Protein AF-A0A817G900-F1 (afdb_monomer_lite)

Sequence (137 aa):
MENVPAYLESVFAKGIEVTLDVAYSPICEGNQYAPILSFKTIDNRSYYYHLSELDYQYYFDYTGTRNTLNCRLANVLKLILNSLRYWILDMHIDDFRFDLAATLVHEFHALDHLNHAVFDRIHQDSVIYCVKLLVEL

Structure (mmCIF, N/CA/C/O backbone):
data_AF-A0A817G900-F1
#
_entry.id   AF-A0A817G900-F1
#
loop_
_atom_site.group_PDB
_atom_site.id
_atom_site.type_symbol
_atom_site.label_atom_id
_atom_site.label_alt_id
_atom_site.label_comp_id
_atom_site.label_asym_id
_atom_site.label_entity_id
_atom_site.label_seq_id
_atom_site.pdbx_PDB_ins_code
_atom_site.Cartn_x
_atom_site.Cartn_y
_atom_site.Cartn_z
_atom_site.occupancy
_atom_site.B_iso_or_equiv
_atom_site.auth_seq_id
_atom_site.auth_comp_id
_atom_site.auth_asym_id
_atom_site.auth_atom_id
_atom_site.pdbx_PDB_model_num
ATOM 1 N N . MET A 1 1 ? -5.419 -15.447 9.360 1.00 59.94 1 MET A N 1
ATOM 2 C CA . MET A 1 1 ? -5.557 -14.112 9.986 1.00 59.94 1 MET A CA 1
ATOM 3 C C . MET A 1 1 ? -6.578 -14.074 11.126 1.00 59.94 1 MET A C 1
ATOM 5 O O . MET A 1 1 ? -6.744 -13.008 11.696 1.00 59.94 1 MET A O 1
ATOM 9 N N . GLU A 1 2 ? -7.210 -15.193 11.511 1.00 62.91 2 GLU A N 1
ATOM 10 C CA . GLU A 1 2 ? -8.353 -15.216 12.452 1.00 62.91 2 GLU A CA 1
ATOM 11 C C . GLU A 1 2 ? -8.112 -14.523 13.805 1.00 62.91 2 GLU A C 1
ATOM 13 O O . GLU A 1 2 ? -9.054 -14.027 14.407 1.00 62.91 2 GLU A O 1
ATOM 18 N N . ASN A 1 3 ? -6.860 -14.402 14.254 1.00 82.69 3 ASN A N 1
ATOM 19 C CA . ASN A 1 3 ? -6.546 -13.815 15.560 1.00 82.69 3 ASN A CA 1
ATOM 20 C C . ASN A 1 3 ? -6.329 -12.293 15.546 1.00 82.69 3 ASN A C 1
ATOM 22 O O . ASN A 1 3 ? -6.324 -11.683 16.612 1.00 82.69 3 ASN A O 1
ATOM 26 N N . VAL A 1 4 ? -6.119 -11.671 14.379 1.00 88.25 4 VAL A N 1
ATOM 27 C CA . VAL A 1 4 ? -5.827 -10.226 14.303 1.00 88.25 4 VAL A CA 1
ATOM 28 C C . VAL A 1 4 ? -7.063 -9.379 14.629 1.00 88.25 4 VAL A C 1
ATOM 30 O O . VAL A 1 4 ? -6.934 -8.501 15.479 1.00 88.25 4 VAL A O 1
ATOM 33 N N . PRO A 1 5 ? -8.258 -9.648 14.061 1.00 89.75 5 PRO A N 1
ATOM 34 C CA . PRO A 1 5 ? -9.457 -8.874 14.393 1.00 89.75 5 PRO A CA 1
ATOM 35 C C . PRO A 1 5 ? -9.810 -8.951 15.882 1.00 89.75 5 PRO A C 1
ATOM 37 O O . PRO A 1 5 ? -9.958 -7.922 16.528 1.00 89.75 5 PRO A O 1
ATOM 40 N N . ALA A 1 6 ? -9.818 -10.157 16.462 1.00 90.56 6 ALA A N 1
ATOM 41 C CA . ALA A 1 6 ? -10.109 -10.350 17.885 1.00 90.56 6 ALA A CA 1
ATOM 42 C C . ALA A 1 6 ? -9.098 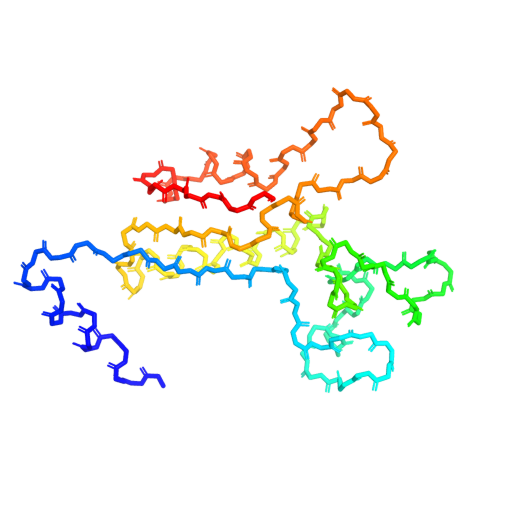-9.632 18.801 1.00 90.56 6 ALA A C 1
ATOM 44 O O . ALA A 1 6 ? -9.457 -9.100 19.853 1.00 90.56 6 ALA A O 1
ATOM 45 N N . TYR A 1 7 ? -7.821 -9.597 18.405 1.00 92.81 7 TYR A N 1
ATOM 46 C CA . TYR A 1 7 ? -6.813 -8.819 19.118 1.00 92.81 7 TYR A CA 1
ATOM 47 C C . TYR A 1 7 ? -7.117 -7.318 19.056 1.00 92.81 7 TYR A C 1
ATOM 49 O O . TYR A 1 7 ? -7.138 -6.671 20.104 1.00 92.81 7 TYR A O 1
ATOM 57 N N . LEU A 1 8 ? -7.392 -6.782 17.864 1.00 93.38 8 LEU A N 1
ATOM 58 C CA . LEU A 1 8 ? -7.710 -5.367 17.668 1.00 93.38 8 LEU A CA 1
ATOM 59 C C . LEU A 1 8 ? -8.966 -4.958 18.449 1.00 93.38 8 LEU A C 1
ATOM 61 O O . LEU A 1 8 ? -8.919 -3.987 19.199 1.00 93.38 8 LEU A O 1
ATOM 65 N N . GLU A 1 9 ? -10.034 -5.759 18.404 1.00 92.12 9 GLU A N 1
ATOM 66 C CA . GLU A 1 9 ? -11.239 -5.558 19.222 1.00 92.12 9 GLU A CA 1
ATOM 67 C C . GLU A 1 9 ? -10.904 -5.417 20.716 1.00 92.12 9 GLU A C 1
ATOM 69 O O . GLU A 1 9 ? -11.405 -4.517 21.393 1.00 92.12 9 GLU A O 1
ATOM 74 N N . SER A 1 10 ? -10.006 -6.260 21.240 1.00 94.50 10 SER A N 1
ATOM 75 C CA . SER A 1 10 ? -9.588 -6.198 22.648 1.00 94.50 10 SER A CA 1
ATOM 76 C C . SER A 1 10 ? -8.790 -4.936 23.006 1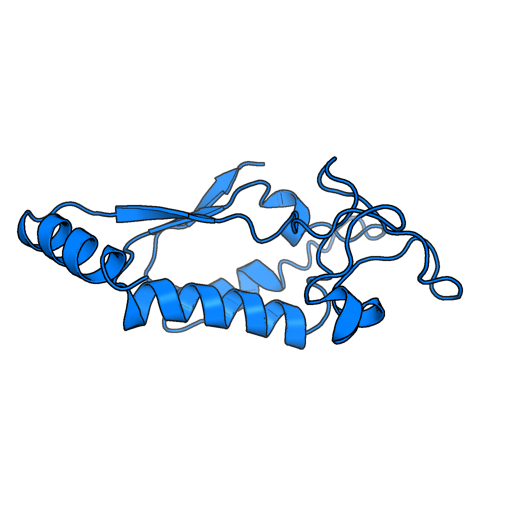.00 94.50 10 SER A C 1
ATOM 78 O O . SER A 1 10 ? -8.790 -4.514 24.168 1.00 94.50 10 SER A O 1
ATOM 80 N N . VAL A 1 11 ? -8.092 -4.347 22.031 1.00 94.75 11 VAL A N 1
ATOM 81 C CA . VAL A 1 11 ? -7.330 -3.099 22.177 1.00 94.75 11 VAL A CA 1
ATOM 82 C C . VAL A 1 11 ? -8.286 -1.908 22.138 1.00 94.75 11 VAL A C 1
ATOM 84 O O . VAL A 1 11 ? -8.26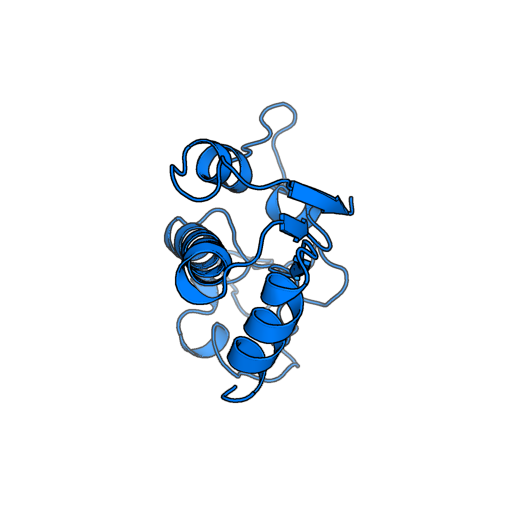0 -1.079 23.050 1.00 94.75 11 VAL A O 1
ATOM 87 N N . PHE A 1 12 ? -9.206 -1.882 21.173 1.00 94.00 12 PHE A N 1
ATOM 88 C CA . PHE A 1 12 ? -10.213 -0.827 21.044 1.00 94.00 12 PHE A CA 1
ATOM 89 C C . PHE A 1 12 ? -11.183 -0.790 22.226 1.00 94.00 12 PHE A C 1
ATOM 91 O O . PHE A 1 12 ? -11.537 0.289 22.697 1.00 94.00 12 PHE A O 1
ATOM 98 N N . ALA A 1 13 ? -11.533 -1.945 22.804 1.00 93.88 13 ALA A N 1
ATOM 99 C CA . ALA A 1 13 ? -12.338 -2.017 24.027 1.00 93.88 13 ALA A CA 1
ATOM 100 C C . ALA A 1 13 ? -11.686 -1.313 25.237 1.00 93.88 13 ALA A C 1
ATOM 102 O O . ALA A 1 13 ? -12.367 -1.005 26.215 1.00 93.88 13 ALA A O 1
ATOM 103 N N . LYS A 1 14 ? -10.374 -1.047 25.181 1.00 96.81 14 LYS A N 1
ATOM 104 C CA . LYS A 1 14 ? -9.626 -0.286 26.194 1.00 96.81 14 LYS A CA 1
ATOM 105 C C . LYS A 1 14 ? -9.475 1.199 25.842 1.00 96.81 14 LYS A C 1
ATOM 107 O O . LYS A 1 14 ? -8.842 1.920 26.607 1.00 96.81 14 LYS A O 1
ATOM 112 N N . GLY A 1 15 ? -10.034 1.652 24.717 1.00 94.75 15 GLY A N 1
ATOM 113 C CA . GLY A 1 15 ? -9.921 3.030 24.235 1.00 94.75 15 GLY A CA 1
ATOM 114 C C . GLY A 1 15 ? -8.520 3.400 23.740 1.00 94.75 15 GLY A C 1
ATOM 115 O O . GLY A 1 15 ? -8.118 4.550 23.882 1.00 94.75 15 GLY A O 1
ATOM 116 N N . ILE A 1 16 ? -7.756 2.427 23.230 1.00 95.12 16 ILE A N 1
ATOM 117 C CA . ILE A 1 16 ? -6.408 2.641 22.686 1.00 95.12 16 ILE A CA 1
ATOM 118 C C . ILE A 1 16 ? -6.507 2.806 21.167 1.00 95.12 16 ILE A C 1
ATOM 120 O O . ILE A 1 16 ? -6.999 1.900 20.499 1.00 95.12 16 ILE A O 1
ATOM 124 N N . GLU A 1 17 ? -6.000 3.928 20.649 1.00 93.31 17 GLU A N 1
ATOM 125 C CA . GLU A 1 17 ? -5.837 4.157 19.207 1.00 93.31 17 GLU A CA 1
ATOM 126 C C . GLU A 1 17 ? -4.722 3.261 18.638 1.00 93.31 17 GLU A C 1
ATOM 128 O O . GLU A 1 17 ? -3.680 3.058 19.273 1.00 93.31 17 GLU A O 1
ATOM 133 N N . VAL A 1 18 ? -4.922 2.738 17.429 1.00 95.06 18 VAL A N 1
ATOM 134 C CA . VAL A 1 18 ? -3.967 1.877 16.725 1.00 95.06 18 VAL A CA 1
ATOM 135 C C . VAL A 1 18 ? -3.522 2.538 15.425 1.00 95.06 18 VAL A C 1
ATOM 137 O O . VAL A 1 18 ? -4.297 2.698 14.484 1.00 95.06 18 VAL A O 1
ATOM 140 N N . THR A 1 19 ? -2.228 2.848 15.347 1.00 95.00 19 THR A N 1
ATOM 141 C CA . THR A 1 19 ? -1.567 3.269 14.107 1.00 95.00 19 THR A CA 1
ATOM 142 C C . THR A 1 19 ? -0.905 2.071 13.434 1.00 95.00 19 THR A C 1
ATOM 144 O O . THR A 1 19 ? -0.072 1.401 14.049 1.00 95.00 19 THR A O 1
ATOM 147 N N . LEU A 1 20 ? -1.239 1.814 12.169 1.00 94.88 20 LEU A N 1
ATOM 148 C CA . LEU A 1 20 ? -0.621 0.748 11.383 1.00 94.88 20 LEU A CA 1
ATOM 149 C C . LEU A 1 20 ? 0.543 1.283 10.543 1.00 94.88 20 LEU A C 1
ATOM 151 O O . LEU A 1 20 ? 0.382 2.230 9.774 1.00 94.88 20 LEU A O 1
ATOM 155 N N . ASP A 1 21 ? 1.698 0.634 10.657 1.00 94.00 21 ASP A N 1
ATOM 156 C CA . ASP A 1 21 ? 2.835 0.864 9.768 1.00 94.00 21 ASP A CA 1
ATOM 157 C C . ASP A 1 21 ? 2.624 0.116 8.443 1.00 94.00 21 ASP A C 1
ATOM 159 O O . ASP A 1 21 ? 2.398 -1.100 8.439 1.00 94.00 21 ASP A O 1
ATOM 163 N N . VAL A 1 22 ? 2.627 0.844 7.327 1.00 92.19 22 VAL A N 1
ATOM 164 C CA . VAL A 1 22 ? 2.314 0.317 5.997 1.00 92.19 22 VAL A CA 1
ATOM 165 C C . VAL A 1 22 ? 3.433 0.608 5.008 1.00 92.19 22 VAL A C 1
ATOM 167 O O . VAL A 1 22 ? 3.811 1.755 4.781 1.00 92.19 22 VAL A O 1
ATOM 170 N N . ALA A 1 23 ? 3.887 -0.450 4.338 1.00 88.81 23 ALA A N 1
ATOM 171 C CA . ALA A 1 23 ? 4.815 -0.377 3.220 1.00 88.81 23 ALA A CA 1
ATOM 172 C C . ALA A 1 23 ? 4.088 -0.777 1.929 1.00 88.81 23 ALA A C 1
ATOM 174 O O . ALA A 1 23 ? 3.764 -1.946 1.712 1.00 88.81 23 ALA A O 1
ATOM 175 N N . TYR A 1 24 ? 3.816 0.202 1.065 1.00 86.69 24 TYR A N 1
ATOM 176 C CA . TYR A 1 24 ? 3.324 -0.049 -0.301 1.00 86.69 24 TYR A CA 1
ATOM 177 C C . TYR A 1 24 ? 4.453 -0.116 -1.327 1.00 86.69 24 TYR A C 1
ATOM 179 O O . TYR A 1 24 ? 4.257 -0.578 -2.452 1.00 86.69 24 TYR A O 1
ATOM 187 N N . SER A 1 25 ? 5.638 0.328 -0.929 1.00 74.31 25 SER A N 1
ATOM 188 C CA . SER A 1 25 ? 6.867 0.137 -1.665 1.00 74.31 25 SER A CA 1
ATOM 189 C C . SER A 1 25 ? 8.002 0.116 -0.640 1.00 74.31 25 SER A C 1
ATOM 191 O O . SER A 1 25 ? 8.128 1.068 0.124 1.00 74.31 25 SER A O 1
ATOM 193 N N . PRO A 1 26 ? 8.797 -0.960 -0.592 1.00 73.56 26 PRO A N 1
ATOM 194 C CA . PRO A 1 26 ? 8.899 -1.996 -1.619 1.00 73.56 26 PRO A CA 1
ATOM 195 C C . PRO A 1 26 ? 8.026 -3.234 -1.450 1.00 73.56 26 PRO A C 1
ATOM 197 O O . PRO A 1 26 ? 7.499 -3.523 -0.381 1.00 73.56 26 PRO A O 1
ATOM 200 N N . ILE A 1 27 ? 7.949 -4.026 -2.523 1.00 80.56 27 ILE A N 1
ATOM 201 C CA . ILE A 1 27 ? 7.272 -5.323 -2.525 1.00 80.56 27 ILE A CA 1
ATOM 202 C C . ILE A 1 27 ? 8.303 -6.458 -2.497 1.00 80.56 27 ILE A C 1
ATOM 204 O O . ILE A 1 27 ? 9.281 -6.447 -3.249 1.00 80.56 27 ILE A O 1
ATOM 208 N N . CYS A 1 28 ? 8.024 -7.509 -1.721 1.00 85.44 28 CYS A N 1
ATOM 209 C CA . CYS A 1 28 ? 8.879 -8.690 -1.523 1.00 85.44 28 CYS A CA 1
ATOM 210 C C . CYS A 1 28 ? 9.176 -9.543 -2.778 1.00 85.44 28 CYS A C 1
ATOM 212 O O . CYS A 1 28 ? 9.749 -10.623 -2.659 1.00 85.44 28 CYS A O 1
ATOM 214 N N . GLU A 1 29 ? 8.811 -9.096 -3.980 1.00 89.62 29 GLU A N 1
ATOM 215 C CA . GLU A 1 29 ? 9.147 -9.788 -5.227 1.00 89.62 29 GLU A CA 1
ATOM 216 C C . GLU A 1 29 ? 10.534 -9.415 -5.769 1.00 89.62 29 GLU A C 1
ATOM 218 O O . GLU A 1 29 ? 11.016 -10.098 -6.662 1.00 89.62 29 GLU A O 1
ATOM 223 N N . GLY A 1 30 ? 11.204 -8.377 -5.254 1.00 87.94 30 GLY A N 1
ATOM 224 C CA . GLY A 1 30 ? 12.549 -7.944 -5.674 1.00 87.94 30 GLY A CA 1
ATOM 225 C C . GLY A 1 30 ? 12.718 -7.704 -7.187 1.00 87.94 30 GLY A C 1
ATOM 226 O O . GLY A 1 30 ? 11.748 -7.450 -7.902 1.00 87.94 30 GLY A O 1
ATOM 227 N N . ASN A 1 31 ? 13.954 -7.817 -7.684 1.00 88.62 31 ASN A N 1
ATOM 228 C CA . ASN A 1 31 ? 14.310 -7.632 -9.101 1.00 88.62 31 ASN A CA 1
ATOM 229 C C . ASN A 1 31 ? 14.168 -8.921 -9.938 1.00 88.62 31 ASN A C 1
ATOM 231 O O . ASN A 1 31 ? 13.545 -9.888 -9.513 1.00 88.62 31 ASN A O 1
ATOM 235 N N . GLN A 1 32 ? 14.766 -8.969 -11.129 1.00 89.38 32 GLN A N 1
ATOM 236 C CA . GLN A 1 32 ? 14.671 -10.098 -12.062 1.00 89.38 32 GLN A CA 1
ATOM 237 C C . GLN A 1 32 ? 15.209 -11.433 -11.541 1.00 89.38 32 GLN A C 1
ATOM 239 O O . GLN A 1 32 ? 14.859 -12.475 -12.084 1.00 89.38 32 GLN A O 1
ATOM 244 N N . TYR A 1 33 ? 16.060 -11.411 -10.515 1.00 90.69 33 TYR A N 1
ATOM 245 C CA . TYR A 1 33 ? 16.635 -12.621 -9.919 1.00 90.69 33 TYR A CA 1
ATOM 246 C C . TYR A 1 33 ? 15.871 -13.093 -8.681 1.00 90.69 33 TYR A C 1
ATOM 248 O O . TYR A 1 33 ? 16.209 -14.124 -8.101 1.00 90.69 33 TYR A O 1
ATOM 256 N N . ALA A 1 34 ? 14.883 -12.319 -8.240 1.00 90.31 34 ALA A N 1
ATOM 257 C CA . ALA A 1 34 ? 14.071 -12.632 -7.082 1.00 90.31 34 ALA A CA 1
ATOM 258 C C . ALA A 1 34 ? 12.832 -13.463 -7.474 1.00 90.31 34 ALA A C 1
ATOM 260 O O . ALA A 1 34 ? 12.498 -13.559 -8.661 1.00 90.31 34 ALA A O 1
ATOM 261 N N . PRO A 1 35 ? 12.158 -14.093 -6.494 1.00 89.12 35 PRO A N 1
ATOM 262 C CA . PRO A 1 35 ? 11.011 -14.949 -6.754 1.00 89.12 35 PRO A CA 1
ATOM 263 C C . PRO A 1 35 ? 9.880 -14.236 -7.499 1.00 89.12 35 PRO A C 1
ATOM 265 O O . PRO A 1 35 ? 9.659 -13.033 -7.357 1.00 89.12 35 PRO A O 1
ATOM 268 N N . ILE A 1 36 ? 9.137 -15.027 -8.264 1.00 91.25 36 ILE A N 1
ATOM 269 C CA . ILE A 1 36 ? 7.895 -14.625 -8.916 1.00 91.25 36 ILE A CA 1
ATOM 270 C C . ILE A 1 36 ? 6.755 -15.183 -8.060 1.00 91.25 36 ILE A C 1
ATOM 272 O O . ILE A 1 36 ? 6.651 -16.400 -7.910 1.00 91.25 36 ILE A O 1
ATOM 276 N N . LEU A 1 37 ? 5.941 -14.310 -7.467 1.00 90.44 37 LEU A N 1
ATOM 277 C CA . LEU A 1 37 ? 4.933 -14.672 -6.466 1.00 90.44 37 LEU A CA 1
ATOM 278 C C . LEU A 1 37 ? 3.528 -14.172 -6.826 1.00 90.44 37 LEU A C 1
ATOM 280 O O . LEU A 1 37 ? 2.583 -14.952 -6.787 1.00 90.44 37 LEU A O 1
ATOM 284 N N . SER A 1 38 ? 3.378 -12.883 -7.139 1.00 92.25 38 SER A N 1
ATOM 285 C CA . SER A 1 38 ? 2.083 -12.202 -7.243 1.00 92.25 38 SER A CA 1
ATOM 286 C C . SER A 1 38 ? 2.049 -11.229 -8.423 1.00 92.25 38 SER A C 1
ATOM 288 O O . SER A 1 38 ? 1.774 -11.649 -9.549 1.00 92.25 38 SER A O 1
ATOM 290 N N . PHE A 1 39 ? 2.357 -9.948 -8.220 1.00 92.56 39 PHE A N 1
ATOM 291 C CA . PHE A 1 39 ? 2.184 -8.893 -9.215 1.00 92.56 39 PHE A CA 1
ATOM 292 C C . PHE A 1 39 ? 3.006 -9.139 -10.478 1.00 92.56 39 PHE A C 1
ATOM 294 O O . PHE A 1 39 ? 2.518 -8.867 -11.575 1.00 92.56 39 PHE A O 1
ATOM 301 N N . LYS A 1 40 ? 4.194 -9.747 -10.347 1.00 91.19 40 LYS A N 1
ATOM 302 C CA . LYS A 1 40 ? 4.993 -10.191 -11.500 1.00 91.19 40 LYS A CA 1
ATOM 303 C C . LYS A 1 40 ? 4.255 -11.183 -12.403 1.00 91.19 40 LYS A C 1
ATOM 305 O O . LYS A 1 40 ? 4.433 -11.141 -13.616 1.00 91.19 40 LYS A O 1
ATOM 310 N N . THR A 1 41 ? 3.435 -12.072 -11.838 1.00 93.19 41 THR A N 1
ATOM 311 C CA . THR A 1 41 ? 2.643 -13.042 -12.623 1.00 93.19 41 THR A CA 1
ATOM 312 C C . THR A 1 41 ? 1.385 -12.434 -13.219 1.00 93.19 41 THR A C 1
ATOM 314 O O . THR A 1 41 ? 0.989 -12.816 -14.315 1.00 93.19 41 THR A O 1
ATOM 317 N N . ILE A 1 42 ? 0.758 -11.508 -12.492 1.00 93.81 42 ILE A N 1
ATOM 318 C CA . ILE A 1 42 ? -0.515 -10.907 -12.889 1.00 93.81 42 ILE A CA 1
ATOM 319 C C . ILE A 1 42 ? -0.283 -9.916 -14.028 1.00 93.81 42 ILE A C 1
ATOM 321 O O . ILE A 1 42 ? -0.900 -10.038 -15.082 1.00 93.81 42 ILE A O 1
ATOM 325 N N . ASP A 1 43 ? 0.597 -8.936 -13.811 1.00 92.81 43 ASP A N 1
ATOM 326 C CA . ASP A 1 43 ? 0.971 -7.941 -14.813 1.00 92.81 43 ASP A CA 1
ATOM 327 C C . ASP A 1 43 ? 2.258 -7.211 -14.392 1.00 92.81 43 ASP A C 1
ATOM 329 O O . ASP A 1 43 ? 2.237 -6.090 -13.872 1.00 92.81 43 ASP A O 1
ATOM 333 N N . ASN A 1 44 ? 3.406 -7.850 -14.627 1.00 91.25 44 ASN A N 1
ATOM 334 C CA . ASN A 1 44 ? 4.715 -7.294 -14.280 1.00 91.25 44 ASN A CA 1
ATOM 335 C C . ASN A 1 44 ? 4.945 -5.874 -14.823 1.00 91.25 44 ASN A C 1
ATOM 337 O O . ASN A 1 44 ? 5.578 -5.040 -14.174 1.00 91.25 44 ASN A O 1
ATOM 341 N N . ARG A 1 45 ? 4.450 -5.608 -16.035 1.00 91.00 45 ARG A N 1
ATOM 342 C CA . ARG A 1 45 ? 4.658 -4.342 -16.739 1.00 91.00 45 ARG A CA 1
ATOM 343 C C . ARG A 1 45 ? 3.899 -3.207 -16.062 1.00 91.00 45 ARG A C 1
ATOM 345 O O . ARG A 1 45 ? 4.414 -2.097 -15.981 1.00 91.00 45 ARG A O 1
ATOM 352 N N . SER A 1 46 ? 2.682 -3.485 -15.605 1.00 89.56 46 SER A N 1
ATOM 353 C CA . SER A 1 46 ? 1.822 -2.474 -15.000 1.00 89.56 46 SER A CA 1
ATOM 354 C C . SER A 1 46 ? 2.166 -2.230 -13.532 1.00 89.56 46 SER A C 1
ATOM 356 O O . SER A 1 46 ? 2.169 -1.087 -13.092 1.00 89.56 46 SER A O 1
ATOM 358 N N . TYR A 1 47 ? 2.479 -3.267 -12.753 1.00 90.25 47 TYR A N 1
ATOM 359 C CA . TYR A 1 47 ? 2.684 -3.103 -11.309 1.00 90.25 47 TYR A CA 1
ATOM 360 C C . TYR A 1 47 ? 4.029 -2.482 -10.915 1.00 90.25 47 TYR A C 1
ATOM 362 O O . TYR A 1 47 ? 4.113 -1.896 -9.836 1.00 90.25 47 TYR A O 1
ATOM 370 N N . TYR A 1 48 ? 5.058 -2.562 -11.763 1.00 89.44 48 TYR A N 1
ATOM 371 C CA . TYR A 1 48 ? 6.408 -2.097 -11.434 1.00 89.44 48 TYR A CA 1
ATOM 372 C C . TYR A 1 48 ? 6.948 -1.064 -12.419 1.00 89.44 48 TYR A C 1
ATOM 374 O O . TYR A 1 48 ? 6.599 -1.065 -13.598 1.00 89.44 48 TYR A O 1
ATOM 382 N N . TYR A 1 49 ? 7.839 -0.197 -11.936 1.00 86.75 49 TYR A N 1
ATOM 383 C CA . TYR A 1 49 ? 8.674 0.625 -12.808 1.00 86.75 49 TYR A CA 1
ATOM 384 C C . TYR A 1 49 ? 9.793 -0.201 -13.443 1.00 86.75 49 TYR A C 1
ATOM 386 O O . TYR A 1 49 ? 10.474 -0.969 -12.760 1.00 86.75 49 TYR A O 1
ATOM 394 N N . HIS A 1 50 ? 10.026 0.025 -14.736 1.00 87.31 50 HIS A N 1
ATOM 395 C CA . HIS A 1 50 ? 11.045 -0.662 -15.532 1.00 87.31 50 HIS A CA 1
ATOM 396 C C . HIS A 1 50 ? 12.087 0.322 -16.060 1.00 87.31 50 HIS A C 1
ATOM 398 O O . HIS A 1 50 ? 11.763 1.471 -16.352 1.00 87.31 50 HIS A O 1
ATOM 404 N N . LEU A 1 51 ? 13.335 -0.131 -16.207 1.00 84.25 51 LEU A N 1
ATOM 405 C CA . LEU A 1 51 ? 14.431 0.676 -16.764 1.00 84.25 51 LEU A CA 1
ATOM 406 C C . LEU A 1 51 ? 14.237 0.985 -18.254 1.00 84.25 51 LEU A C 1
ATOM 408 O O . LEU A 1 51 ? 14.850 1.912 -18.778 1.00 84.25 51 LEU A O 1
ATOM 412 N N . SER A 1 52 ? 13.420 0.191 -18.945 1.00 81.38 52 SER A N 1
ATOM 413 C CA . SER A 1 52 ? 13.165 0.320 -20.372 1.00 81.38 52 SER A CA 1
ATOM 414 C C . SER A 1 52 ? 11.708 0.007 -20.686 1.00 81.38 52 SER A C 1
ATOM 416 O O . SER A 1 52 ? 11.150 -0.981 -20.216 1.00 81.38 52 SER A O 1
ATOM 418 N N . GLU A 1 53 ? 11.101 0.817 -21.553 1.00 77.25 53 GLU A N 1
ATOM 419 C CA . GLU A 1 53 ? 9.777 0.530 -22.115 1.00 77.25 53 GLU A CA 1
ATOM 420 C C . GLU A 1 53 ? 9.816 -0.552 -23.207 1.00 77.25 53 GLU A C 1
ATOM 422 O O . GLU A 1 53 ? 8.769 -0.996 -23.676 1.00 77.25 53 GLU A O 1
ATOM 427 N N . LEU A 1 54 ? 11.009 -0.981 -23.621 1.00 81.50 54 LEU A N 1
ATOM 428 C CA . LEU A 1 54 ? 11.218 -2.056 -24.593 1.00 81.50 54 LEU A CA 1
ATOM 429 C C . LEU A 1 54 ? 11.699 -3.353 -23.932 1.00 81.50 54 LEU A C 1
ATOM 431 O O . LEU A 1 54 ? 11.620 -4.412 -24.548 1.00 81.50 54 LEU A O 1
ATOM 435 N N . ASP A 1 55 ? 12.185 -3.268 -22.692 1.00 82.50 55 ASP A N 1
ATOM 436 C CA . ASP A 1 55 ? 12.713 -4.394 -21.931 1.00 82.50 55 ASP A CA 1
ATOM 437 C C . ASP A 1 55 ? 12.261 -4.323 -20.463 1.00 82.50 55 ASP A C 1
ATOM 439 O O . ASP A 1 55 ? 12.866 -3.654 -19.623 1.00 82.50 55 ASP A O 1
ATOM 443 N N . TYR A 1 56 ? 11.181 -5.053 -20.170 1.00 84.19 56 TYR A N 1
ATOM 444 C CA . TYR A 1 56 ? 10.572 -5.167 -18.839 1.00 84.19 56 TYR A CA 1
ATOM 445 C C . TYR A 1 56 ? 11.269 -6.197 -17.939 1.00 84.19 56 TYR A C 1
ATOM 447 O O . TYR A 1 56 ? 10.695 -6.668 -16.952 1.00 84.19 56 TYR A O 1
ATOM 455 N N . GLN A 1 57 ? 12.480 -6.627 -18.304 1.00 84.50 57 GLN A N 1
ATOM 456 C CA . GLN A 1 57 ? 13.267 -7.517 -17.466 1.00 84.50 57 GLN A CA 1
ATOM 457 C C . GLN A 1 57 ? 13.867 -6.767 -16.274 1.00 84.50 57 GLN A C 1
ATOM 459 O O . GLN A 1 57 ? 14.020 -7.363 -15.213 1.00 84.50 57 GLN A O 1
ATOM 464 N N . TYR A 1 58 ? 14.196 -5.481 -16.419 1.00 88.06 58 TYR A N 1
ATOM 465 C CA . TYR A 1 58 ? 14.928 -4.726 -15.402 1.00 88.06 58 TYR A CA 1
ATOM 466 C C . TYR A 1 58 ? 14.072 -3.646 -14.753 1.00 88.06 58 TYR A C 1
ATOM 468 O O . TYR A 1 58 ? 13.421 -2.856 -15.431 1.00 88.06 58 TYR A O 1
ATOM 476 N N . TYR A 1 59 ? 14.148 -3.575 -13.428 1.00 88.50 59 TYR A N 1
ATOM 477 C CA . TYR A 1 59 ? 13.292 -2.738 -12.595 1.00 88.50 59 TYR A CA 1
ATOM 478 C C . TYR A 1 59 ? 14.012 -1.459 -12.183 1.00 88.50 59 TYR A C 1
ATOM 480 O O . TYR A 1 59 ? 15.214 -1.484 -11.904 1.00 88.50 59 TYR A O 1
ATOM 488 N N . PHE A 1 60 ? 13.268 -0.358 -12.094 1.00 83.94 60 PHE A N 1
ATOM 489 C CA . PHE A 1 60 ? 13.746 0.825 -11.389 1.00 83.94 60 PHE A CA 1
ATOM 490 C C . PHE A 1 60 ? 13.591 0.603 -9.879 1.00 83.94 60 PHE A C 1
ATOM 492 O O . PHE A 1 60 ? 12.586 0.051 -9.425 1.00 83.94 60 PHE A O 1
ATOM 499 N N . ASP A 1 61 ? 14.587 1.025 -9.105 1.00 81.69 61 ASP A N 1
ATOM 500 C CA . ASP A 1 61 ? 14.585 0.908 -7.650 1.00 81.69 61 ASP A CA 1
ATOM 501 C C . ASP A 1 61 ? 14.773 2.276 -6.991 1.00 81.69 61 ASP A C 1
ATOM 503 O O . ASP A 1 61 ? 15.891 2.765 -6.845 1.00 81.69 61 ASP A O 1
ATOM 507 N N . TYR A 1 62 ? 13.660 2.883 -6.586 1.00 70.31 62 TYR A N 1
ATOM 508 C CA . TYR A 1 62 ? 13.632 4.099 -5.773 1.00 70.31 62 TYR A CA 1
ATOM 509 C C . TYR A 1 62 ? 13.683 3.807 -4.266 1.00 70.31 62 TYR A C 1
ATOM 511 O O . TYR A 1 62 ? 13.816 4.727 -3.469 1.00 70.31 62 TYR A O 1
ATOM 519 N N . THR A 1 63 ? 13.558 2.539 -3.869 1.00 67.00 63 THR A N 1
ATOM 520 C CA . THR A 1 63 ? 13.402 2.112 -2.466 1.00 67.00 63 THR A CA 1
ATOM 521 C C . THR A 1 63 ? 14.704 1.609 -1.842 1.00 67.00 63 THR A C 1
ATOM 523 O O . THR A 1 63 ? 14.787 1.447 -0.630 1.00 67.00 63 THR A O 1
ATOM 526 N N . GLY A 1 64 ? 15.709 1.290 -2.666 1.00 74.62 64 GLY A N 1
ATOM 527 C CA . GLY A 1 64 ? 16.912 0.567 -2.249 1.00 74.62 64 GLY A CA 1
ATOM 528 C C . GLY A 1 64 ? 16.695 -0.938 -2.033 1.00 74.62 64 GLY A C 1
ATOM 529 O O . GLY A 1 64 ? 17.567 -1.617 -1.488 1.00 74.62 64 GLY A O 1
ATOM 530 N N . THR A 1 65 ? 15.550 -1.487 -2.446 1.00 80.56 65 THR A N 1
ATOM 531 C CA . THR A 1 65 ? 15.170 -2.896 -2.211 1.00 80.56 65 THR A CA 1
ATOM 532 C C . THR A 1 65 ? 14.787 -3.658 -3.488 1.00 80.56 65 THR A C 1
ATOM 534 O O . THR A 1 65 ? 14.252 -4.770 -3.459 1.00 80.56 65 THR A O 1
ATOM 537 N N . ARG A 1 66 ? 15.224 -3.113 -4.621 1.00 81.62 66 ARG A N 1
ATOM 538 C CA . ARG A 1 66 ? 15.321 -3.743 -5.940 1.00 81.62 66 ARG A CA 1
ATOM 539 C C . ARG A 1 66 ? 14.042 -3.752 -6.786 1.00 81.62 66 ARG A C 1
ATOM 541 O O . ARG A 1 66 ? 14.058 -4.364 -7.853 1.00 81.62 66 ARG A O 1
ATOM 548 N N . ASN A 1 67 ? 12.971 -3.081 -6.366 1.00 85.31 67 ASN A N 1
ATOM 549 C CA . ASN A 1 67 ? 11.829 -2.729 -7.219 1.00 85.31 67 ASN A CA 1
ATOM 550 C C . ASN A 1 67 ? 11.098 -1.488 -6.683 1.00 85.31 67 ASN A C 1
ATOM 552 O O . ASN A 1 67 ? 11.354 -1.024 -5.574 1.00 85.31 67 ASN A O 1
ATOM 556 N N . THR A 1 68 ? 10.181 -0.932 -7.471 1.00 86.75 68 THR A N 1
ATOM 557 C CA . THR A 1 68 ? 9.257 0.109 -7.008 1.00 86.75 68 THR A CA 1
ATOM 558 C C . THR A 1 68 ? 7.913 -0.041 -7.702 1.00 86.75 68 THR A C 1
ATOM 560 O O . THR A 1 68 ? 7.854 -0.277 -8.913 1.00 86.75 68 THR A O 1
ATOM 563 N N . LEU A 1 69 ? 6.840 0.079 -6.922 1.00 87.44 69 LEU A N 1
ATOM 564 C CA . LEU A 1 69 ? 5.468 -0.015 -7.406 1.00 87.44 69 LEU A CA 1
ATOM 565 C C . LEU A 1 69 ? 5.140 1.181 -8.317 1.00 87.44 69 LEU A C 1
ATOM 567 O O . LEU A 1 69 ? 5.390 2.334 -7.961 1.00 87.44 69 LEU A O 1
ATOM 571 N N . ASN A 1 70 ? 4.548 0.926 -9.482 1.00 87.12 70 ASN A N 1
ATOM 572 C CA . ASN A 1 70 ? 4.206 1.976 -10.439 1.00 87.12 70 ASN A CA 1
ATOM 573 C C . ASN A 1 70 ? 2.898 2.685 -10.057 1.00 87.12 70 ASN A C 1
ATOM 575 O O . ASN A 1 70 ? 1.820 2.395 -10.579 1.00 87.12 70 ASN A O 1
ATOM 579 N N . CYS A 1 71 ? 3.001 3.652 -9.148 1.00 82.75 71 CYS A N 1
ATOM 580 C CA . CYS A 1 71 ? 1.857 4.414 -8.644 1.00 82.75 71 CYS A CA 1
ATOM 581 C C . CYS A 1 71 ? 1.248 5.394 -9.667 1.00 82.75 71 CYS A C 1
ATOM 583 O O . CYS A 1 71 ? 0.269 6.062 -9.352 1.00 82.75 71 CYS A O 1
ATOM 585 N N . ARG A 1 72 ? 1.763 5.475 -10.903 1.00 79.44 72 ARG A N 1
ATOM 586 C CA . ARG A 1 72 ? 1.160 6.301 -11.971 1.00 79.44 72 ARG A CA 1
ATOM 587 C C . ARG A 1 72 ? -0.095 5.667 -12.546 1.00 79.44 72 ARG A C 1
ATOM 589 O O . ARG A 1 72 ? -0.953 6.359 -13.092 1.00 79.44 72 ARG A O 1
ATOM 596 N N . LEU A 1 73 ? -0.202 4.343 -12.464 1.00 85.38 73 LEU A N 1
ATOM 597 C CA . LEU A 1 73 ? -1.328 3.633 -13.043 1.00 85.38 73 LEU A CA 1
ATOM 598 C C . LEU A 1 73 ? -2.511 3.596 -12.075 1.00 85.38 73 LEU A C 1
ATOM 600 O O . LEU A 1 73 ? -2.399 3.236 -10.902 1.00 85.38 73 LEU A O 1
ATOM 604 N N . ALA A 1 74 ? -3.692 3.927 -12.598 1.00 85.81 74 ALA A N 1
ATOM 605 C CA . ALA A 1 74 ? -4.915 4.043 -11.809 1.00 85.81 74 ALA A CA 1
ATOM 606 C C . ALA A 1 74 ? -5.315 2.737 -11.094 1.00 85.81 74 ALA A C 1
ATOM 608 O O . ALA A 1 74 ? -5.921 2.781 -10.025 1.00 85.81 74 ALA A O 1
ATOM 609 N N . ASN A 1 75 ? -4.984 1.573 -11.659 1.00 88.19 75 ASN A N 1
ATOM 610 C CA . ASN A 1 75 ? -5.218 0.268 -11.033 1.00 88.19 75 ASN A CA 1
ATOM 611 C C . ASN A 1 75 ? -4.331 0.049 -9.797 1.00 88.19 75 ASN A C 1
ATOM 613 O O . ASN A 1 75 ? -4.818 -0.468 -8.793 1.00 88.19 75 ASN A O 1
ATOM 617 N N . VAL A 1 76 ? -3.071 0.482 -9.847 1.00 88.50 76 VAL A N 1
ATOM 618 C CA . VAL A 1 76 ? -2.129 0.418 -8.725 1.00 88.50 76 VAL A CA 1
ATOM 619 C C . VAL A 1 76 ? -2.550 1.388 -7.618 1.00 88.50 76 VAL A C 1
ATOM 621 O O . VAL A 1 76 ? -2.642 0.996 -6.458 1.00 88.50 76 VAL A O 1
ATOM 624 N N . LEU A 1 77 ? -2.939 2.617 -7.970 1.00 88.44 77 LEU A N 1
ATOM 625 C CA . LEU A 1 77 ? -3.523 3.566 -7.012 1.00 88.44 77 LEU A CA 1
ATOM 626 C C . LEU A 1 77 ? -4.777 3.001 -6.341 1.00 88.44 77 LEU A C 1
ATOM 628 O O . LEU A 1 77 ? -4.928 3.060 -5.123 1.00 88.44 77 LEU A O 1
ATOM 632 N N . LYS A 1 78 ? -5.677 2.410 -7.132 1.00 90.75 78 LYS A N 1
ATOM 633 C CA . LYS A 1 78 ? -6.897 1.786 -6.617 1.00 90.75 78 LYS A CA 1
ATOM 634 C C . LYS A 1 78 ? -6.588 0.638 -5.656 1.00 90.75 78 LYS A C 1
ATOM 636 O O . LYS A 1 78 ? -7.319 0.478 -4.683 1.00 90.75 78 LYS A O 1
ATOM 641 N N . LEU A 1 79 ? -5.532 -0.138 -5.906 1.00 92.19 79 LEU A N 1
ATOM 642 C CA . LEU A 1 79 ? -5.076 -1.188 -4.996 1.00 92.19 79 LEU A CA 1
ATOM 643 C C . LEU A 1 79 ? -4.677 -0.602 -3.633 1.00 92.19 79 LEU A C 1
ATOM 645 O O . LEU A 1 79 ? -5.170 -1.082 -2.614 1.00 92.19 79 LEU A O 1
ATOM 649 N N . ILE A 1 80 ? -3.860 0.456 -3.618 1.00 91.38 80 ILE A N 1
ATOM 650 C CA . ILE A 1 80 ? -3.431 1.137 -2.384 1.00 91.38 80 ILE A CA 1
ATOM 651 C C . ILE A 1 80 ? -4.646 1.682 -1.621 1.00 91.38 80 ILE A C 1
ATOM 653 O O . ILE A 1 80 ? -4.823 1.384 -0.442 1.00 91.38 80 ILE A O 1
ATOM 657 N N . LEU A 1 81 ? -5.532 2.422 -2.295 1.00 92.88 81 LEU A N 1
ATOM 658 C CA . LEU A 1 81 ? -6.718 3.010 -1.662 1.00 92.88 81 LEU A CA 1
ATOM 659 C C . LEU A 1 81 ? -7.667 1.943 -1.111 1.00 92.88 81 LEU A C 1
ATOM 661 O O . LEU A 1 81 ? -8.190 2.088 -0.012 1.00 92.88 81 LEU A O 1
ATOM 665 N N . ASN A 1 82 ? -7.887 0.854 -1.850 1.00 95.50 82 ASN A N 1
ATOM 666 C CA . ASN A 1 82 ? -8.720 -0.246 -1.374 1.00 95.50 82 ASN A CA 1
ATOM 667 C C . ASN A 1 82 ? -8.099 -0.955 -0.165 1.00 95.50 82 ASN A C 1
ATOM 669 O O . ASN A 1 82 ? -8.835 -1.327 0.742 1.00 95.50 82 ASN A O 1
ATOM 673 N N . SER A 1 83 ? -6.772 -1.106 -0.133 1.00 95.25 83 SER A N 1
ATOM 674 C CA . SER A 1 83 ? -6.059 -1.642 1.029 1.00 95.25 83 SER A CA 1
ATOM 675 C C . SER A 1 83 ? -6.253 -0.747 2.257 1.00 95.25 83 SER A C 1
ATOM 677 O O . SER A 1 83 ? -6.652 -1.235 3.310 1.00 95.25 83 SER A O 1
ATOM 679 N N . LEU A 1 84 ? -6.076 0.572 2.123 1.00 95.31 84 LEU A N 1
ATOM 680 C CA . LEU A 1 84 ? -6.316 1.519 3.221 1.00 95.31 84 LEU A CA 1
ATOM 681 C C . LEU A 1 84 ? -7.767 1.471 3.715 1.00 95.31 84 LEU A C 1
ATOM 683 O O . LEU A 1 84 ? -8.007 1.367 4.914 1.00 95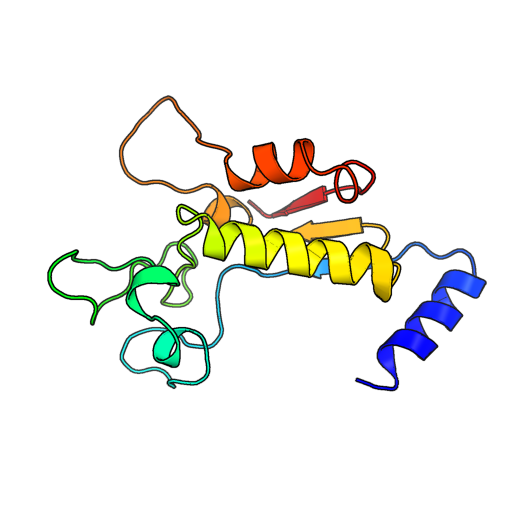.31 84 LEU A O 1
ATOM 687 N N . ARG A 1 85 ? -8.742 1.473 2.797 1.00 95.75 85 ARG A N 1
ATOM 688 C CA . ARG A 1 85 ? -10.165 1.360 3.150 1.00 95.75 85 ARG A CA 1
ATOM 689 C C . ARG A 1 85 ? -10.482 0.059 3.875 1.00 95.75 85 ARG A C 1
ATOM 691 O O . ARG A 1 85 ? -11.260 0.102 4.814 1.00 95.75 85 ARG A O 1
ATOM 698 N N . TYR A 1 86 ? -9.891 -1.062 3.466 1.00 96.06 86 TYR A N 1
ATOM 699 C CA . TYR A 1 86 ? -10.051 -2.340 4.163 1.00 96.06 86 TYR A CA 1
ATOM 700 C C . TYR A 1 86 ? -9.580 -2.229 5.619 1.00 96.06 86 TYR A C 1
ATOM 702 O O . TYR A 1 86 ? -10.310 -2.582 6.542 1.00 96.06 86 TYR A O 1
ATOM 710 N N . TRP A 1 87 ? -8.395 -1.658 5.844 1.00 96.00 87 TRP A N 1
ATOM 711 C CA . TRP A 1 87 ? -7.871 -1.487 7.199 1.00 96.00 87 TRP A CA 1
ATOM 712 C C . TRP A 1 87 ? -8.727 -0.549 8.062 1.00 96.00 87 TRP A C 1
ATOM 714 O O . TRP A 1 87 ? -8.889 -0.813 9.248 1.00 96.00 87 TRP A O 1
ATOM 724 N N . ILE A 1 88 ? -9.325 0.492 7.480 1.00 94.94 88 ILE A N 1
ATOM 725 C CA . ILE A 1 88 ? -10.215 1.418 8.200 1.00 94.94 88 ILE A CA 1
ATOM 726 C C . ILE A 1 88 ? -11.588 0.785 8.468 1.00 94.94 88 ILE A C 1
ATOM 728 O O . ILE A 1 88 ? -12.073 0.783 9.596 1.00 94.94 88 ILE A O 1
ATOM 732 N N . LEU A 1 89 ? -12.250 0.278 7.427 1.00 94.62 89 LEU A N 1
ATOM 733 C CA . LEU A 1 89 ? -13.655 -0.131 7.490 1.00 94.62 89 LEU A CA 1
ATOM 734 C C . LEU A 1 89 ? -13.830 -1.509 8.118 1.00 94.62 89 LEU A C 1
ATOM 736 O O . LEU A 1 89 ? -14.731 -1.686 8.933 1.00 94.62 89 LEU A O 1
ATOM 740 N N . ASP A 1 90 ? -12.977 -2.460 7.738 1.00 93.50 90 ASP A N 1
ATOM 741 C CA . ASP A 1 90 ? -13.123 -3.860 8.136 1.00 93.50 90 ASP A CA 1
ATOM 742 C C . ASP A 1 90 ? -12.257 -4.205 9.355 1.00 93.50 90 ASP A C 1
ATOM 744 O O . ASP A 1 90 ? -12.609 -5.097 10.122 1.00 93.50 90 ASP A O 1
ATOM 748 N N . MET A 1 91 ? -11.129 -3.509 9.544 1.00 94.00 91 MET A N 1
ATOM 749 C CA . MET A 1 91 ? -10.186 -3.776 10.644 1.00 94.00 91 MET A CA 1
ATOM 750 C C . MET A 1 91 ? -10.135 -2.660 11.699 1.00 94.00 91 MET A C 1
ATOM 752 O O . MET A 1 91 ? -9.447 -2.825 12.704 1.00 94.00 91 MET A O 1
ATOM 756 N N . HIS A 1 92 ? -10.867 -1.559 11.495 1.00 93.25 92 HIS A N 1
ATOM 757 C CA . HIS A 1 92 ? -10.994 -0.430 12.427 1.00 93.25 92 HIS A CA 1
ATOM 758 C C . HIS A 1 92 ? -9.674 0.248 12.827 1.00 93.25 92 HIS A C 1
ATOM 760 O O . HIS A 1 92 ? -9.571 0.798 13.916 1.00 93.25 92 HIS A O 1
ATOM 766 N N . ILE A 1 93 ? -8.662 0.229 11.957 1.00 95.62 93 ILE A N 1
ATOM 767 C CA . ILE A 1 93 ? -7.418 0.979 12.171 1.00 95.62 93 ILE A CA 1
ATOM 768 C C . ILE A 1 93 ? -7.709 2.484 12.178 1.00 95.62 93 ILE A C 1
ATOM 770 O O . ILE A 1 93 ? -8.371 2.988 11.269 1.00 95.62 93 ILE A O 1
ATOM 774 N N . ASP A 1 94 ? -7.171 3.185 13.179 1.00 94.44 94 ASP A N 1
ATOM 775 C CA . ASP A 1 94 ? -7.387 4.620 13.371 1.00 94.44 94 ASP A CA 1
ATOM 776 C C . ASP A 1 94 ? -6.506 5.462 12.445 1.00 94.44 94 ASP A C 1
ATOM 778 O O . ASP A 1 94 ? -6.985 6.403 11.821 1.00 94.44 94 ASP A O 1
ATOM 782 N N . ASP A 1 95 ? -5.218 5.119 12.342 1.00 94.50 95 ASP A N 1
ATOM 783 C CA . ASP A 1 95 ? -4.203 5.953 11.694 1.00 94.50 95 ASP A CA 1
ATOM 784 C C . ASP A 1 95 ? -3.168 5.109 10.929 1.00 94.50 95 ASP A C 1
ATOM 786 O O . ASP A 1 95 ? -2.988 3.916 11.192 1.00 94.50 95 ASP A O 1
ATOM 790 N N . PHE A 1 96 ? -2.423 5.737 10.014 1.00 94.00 96 PHE A N 1
ATOM 791 C CA . PHE A 1 96 ? -1.355 5.070 9.259 1.00 94.00 96 PHE A CA 1
ATOM 792 C C . PHE A 1 96 ? -0.022 5.797 9.372 1.00 94.00 96 PHE A C 1
ATOM 794 O O . PHE A 1 96 ? 0.050 7.026 9.305 1.00 94.00 96 PHE A O 1
ATOM 801 N N . ARG A 1 97 ? 1.052 5.013 9.446 1.00 92.06 97 ARG A N 1
ATOM 802 C CA . ARG A 1 97 ? 2.423 5.455 9.198 1.00 92.06 97 ARG A CA 1
ATOM 803 C C . ARG A 1 97 ? 2.885 4.843 7.880 1.00 92.06 97 ARG A C 1
ATOM 805 O O . ARG A 1 97 ? 2.935 3.628 7.767 1.00 92.06 97 ARG A O 1
ATOM 812 N N . PHE A 1 98 ? 3.190 5.671 6.888 1.00 88.50 98 PHE A N 1
ATOM 813 C CA . PHE A 1 98 ? 3.721 5.218 5.606 1.00 88.50 98 PHE A CA 1
ATOM 814 C C . PHE A 1 98 ? 5.238 5.115 5.674 1.00 88.50 98 PHE A C 1
ATOM 816 O O . PHE A 1 98 ? 5.924 6.136 5.796 1.00 88.50 98 PHE A O 1
ATOM 823 N N . ASP A 1 99 ? 5.731 3.891 5.541 1.00 85.81 99 ASP A N 1
ATOM 824 C CA . ASP A 1 99 ? 7.137 3.615 5.284 1.00 85.81 99 ASP A CA 1
ATOM 825 C C . ASP A 1 99 ? 7.513 4.078 3.869 1.00 85.81 99 ASP A C 1
ATOM 827 O O . ASP A 1 99 ? 6.739 3.906 2.919 1.00 85.81 99 ASP A O 1
ATOM 831 N N . LEU A 1 100 ? 8.692 4.697 3.746 1.00 76.75 100 LEU A N 1
ATOM 832 C CA . LEU A 1 100 ? 9.268 5.174 2.482 1.00 76.75 100 LEU A CA 1
ATOM 833 C C . LEU A 1 100 ? 8.266 5.926 1.587 1.00 76.75 100 LEU A C 1
ATOM 835 O O . LEU A 1 100 ? 8.217 5.728 0.367 1.00 76.75 100 LEU A O 1
ATOM 839 N N . ALA A 1 101 ? 7.472 6.824 2.177 1.00 75.50 101 ALA A N 1
ATOM 840 C CA . ALA A 1 101 ? 6.384 7.528 1.499 1.00 75.50 101 ALA A CA 1
ATOM 841 C C . ALA A 1 101 ? 6.861 8.305 0.260 1.00 75.50 101 ALA A C 1
ATOM 843 O O . ALA A 1 101 ? 6.127 8.418 -0.724 1.00 75.50 101 ALA A O 1
ATOM 844 N N . ALA A 1 102 ? 8.110 8.784 0.269 1.00 72.38 102 ALA A N 1
ATOM 845 C CA . ALA A 1 102 ? 8.742 9.457 -0.865 1.00 72.38 102 ALA A CA 1
ATOM 846 C C . ALA A 1 102 ? 8.719 8.614 -2.156 1.00 72.38 102 ALA A C 1
ATOM 848 O O . ALA A 1 102 ? 8.566 9.157 -3.251 1.00 72.38 102 ALA A O 1
ATOM 849 N N . THR A 1 103 ? 8.789 7.285 -2.041 1.00 73.88 103 THR A N 1
ATOM 850 C CA . THR A 1 103 ? 8.773 6.362 -3.190 1.00 73.88 103 THR A CA 1
ATOM 851 C C . THR A 1 103 ? 7.414 6.303 -3.892 1.00 73.88 103 THR A C 1
ATOM 853 O O . THR A 1 103 ? 7.350 5.967 -5.073 1.00 73.88 103 THR A O 1
ATOM 856 N N . LEU A 1 104 ? 6.336 6.697 -3.206 1.00 73.38 104 LEU A N 1
ATOM 857 C CA . LEU A 1 104 ? 4.988 6.801 -3.773 1.00 73.38 104 LEU A CA 1
ATOM 858 C C . LEU A 1 104 ? 4.773 8.113 -4.546 1.00 73.38 104 LEU A C 1
ATOM 860 O O . LEU A 1 104 ? 3.827 8.213 -5.324 1.00 73.38 104 LEU A O 1
ATOM 864 N N . VAL A 1 105 ? 5.636 9.113 -4.332 1.00 65.75 105 VAL A N 1
ATOM 865 C CA . VAL A 1 105 ? 5.530 10.465 -4.921 1.00 65.75 105 VAL A CA 1
ATOM 866 C C . VAL A 1 105 ? 6.530 10.676 -6.061 1.00 65.75 105 VAL A C 1
ATOM 868 O O . VAL A 1 105 ? 6.439 11.657 -6.794 1.00 65.75 105 VAL A O 1
ATOM 871 N N . HIS A 1 106 ? 7.505 9.782 -6.227 1.00 62.22 106 HIS A N 1
ATOM 872 C CA . HIS A 1 106 ? 8.614 10.026 -7.140 1.00 62.22 106 HIS A CA 1
ATOM 873 C C . HIS A 1 106 ? 8.261 9.720 -8.608 1.00 62.22 106 HIS A C 1
ATOM 875 O O . HIS A 1 106 ? 8.142 8.563 -9.011 1.00 62.22 106 HIS A O 1
ATOM 881 N N . GLU A 1 107 ? 8.159 10.776 -9.423 1.00 54.91 107 GLU A N 1
ATOM 882 C CA . GLU A 1 107 ? 8.289 10.738 -10.885 1.00 54.91 107 GLU A CA 1
ATOM 883 C C . GLU A 1 107 ? 9.634 11.383 -11.278 1.00 54.91 107 GLU A C 1
ATOM 885 O O . GLU A 1 107 ? 9.929 12.516 -10.895 1.00 54.91 107 GLU A O 1
ATOM 890 N N . PHE A 1 108 ? 10.468 10.685 -12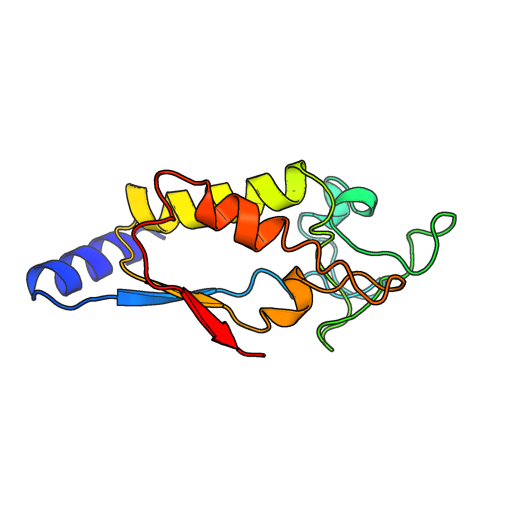.056 1.00 43.12 108 PHE A N 1
ATOM 891 C CA . PHE A 1 108 ? 11.648 11.298 -12.675 1.00 43.12 108 PHE A CA 1
ATOM 892 C C . PHE A 1 108 ? 11.225 12.142 -13.890 1.00 43.12 108 PHE A C 1
ATOM 894 O O . PHE A 1 108 ? 10.514 11.655 -14.766 1.00 43.12 108 PHE A O 1
ATOM 901 N N . HIS A 1 109 ? 11.754 13.369 -13.954 1.00 41.75 109 HIS A N 1
ATOM 902 C CA . HIS A 1 109 ? 11.660 14.351 -15.048 1.00 41.75 109 HIS A CA 1
ATOM 903 C C . HIS A 1 109 ? 10.391 15.213 -15.155 1.00 41.75 109 HIS A C 1
ATOM 905 O O . HIS A 1 109 ? 9.808 15.332 -16.227 1.00 41.75 109 HIS A O 1
ATOM 911 N N . ALA A 1 110 ? 10.063 15.959 -14.103 1.00 40.31 110 ALA A N 1
ATOM 912 C CA . ALA A 1 110 ? 9.677 17.365 -14.248 1.00 40.31 110 ALA A CA 1
ATOM 913 C C . ALA A 1 110 ? 9.860 18.064 -12.901 1.00 40.31 110 ALA A C 1
ATOM 915 O O . ALA A 1 110 ? 9.132 17.811 -11.946 1.00 40.31 110 ALA A O 1
ATOM 916 N N . LEU A 1 111 ? 10.856 18.944 -12.829 1.00 38.75 111 LEU A N 1
ATOM 917 C CA . LEU A 1 111 ? 10.845 20.020 -11.848 1.00 38.75 111 LEU A CA 1
ATOM 918 C C . LEU A 1 111 ? 9.477 20.728 -11.952 1.00 38.75 111 LEU A C 1
ATOM 920 O O . LEU A 1 111 ? 9.028 21.020 -13.058 1.00 38.75 111 LEU A O 1
ATOM 924 N N . ASP A 1 112 ? 8.840 20.948 -10.801 1.00 41.56 112 ASP A N 1
ATOM 925 C CA . ASP A 1 112 ? 7.699 21.849 -10.551 1.00 41.56 112 ASP A CA 1
ATOM 926 C C . ASP A 1 112 ? 6.261 21.305 -10.556 1.00 41.56 112 ASP A C 1
ATOM 928 O O . ASP A 1 112 ? 5.359 22.020 -10.111 1.00 41.56 112 ASP A O 1
ATOM 932 N N . HIS A 1 113 ? 6.012 20.038 -10.892 1.00 41.97 113 HIS A N 1
ATOM 933 C CA . HIS A 1 113 ? 4.695 19.426 -10.665 1.00 41.97 113 HIS A CA 1
ATOM 934 C C . HIS A 1 113 ? 4.849 18.102 -9.929 1.00 41.97 113 HIS A C 1
ATOM 936 O O . HIS A 1 113 ? 4.886 17.035 -10.533 1.00 41.97 113 HIS A O 1
ATOM 942 N N . LEU A 1 114 ? 4.942 18.187 -8.598 1.00 45.41 114 LEU A N 1
ATOM 943 C CA . LEU A 1 114 ? 4.651 17.062 -7.718 1.00 45.41 114 LEU A CA 1
ATOM 944 C C . LEU A 1 114 ? 3.219 16.612 -8.032 1.00 45.41 114 LEU A C 1
ATOM 946 O O . LEU A 1 114 ? 2.257 17.142 -7.479 1.00 45.41 114 LEU A O 1
ATOM 950 N N . ASN A 1 115 ? 3.060 15.676 -8.965 1.00 50.62 115 ASN A N 1
ATOM 951 C CA . ASN A 1 115 ? 1.813 14.956 -9.135 1.00 50.62 115 ASN A CA 1
ATOM 952 C C . ASN A 1 115 ? 1.662 14.086 -7.893 1.00 50.62 115 ASN A C 1
ATOM 954 O O . ASN A 1 115 ? 2.019 12.909 -7.873 1.00 50.62 115 ASN A O 1
ATOM 958 N N . HIS A 1 116 ? 1.117 14.685 -6.840 1.00 61.91 116 HIS A N 1
ATOM 959 C CA . HIS A 1 116 ? 0.702 14.041 -5.608 1.00 61.91 116 HIS A CA 1
ATOM 960 C C . HIS A 1 116 ? -0.467 13.078 -5.861 1.00 61.91 116 HIS A C 1
ATOM 962 O O . HIS A 1 116 ? -1.275 12.885 -4.974 1.00 61.91 116 HIS A O 1
ATOM 968 N N . ALA A 1 117 ? -0.586 12.432 -7.026 1.00 68.75 117 ALA A N 1
ATOM 969 C CA . ALA A 1 117 ? -1.775 11.696 -7.447 1.00 68.75 117 ALA A CA 1
ATOM 970 C C . ALA A 1 117 ? -2.237 10.659 -6.411 1.00 68.75 117 ALA 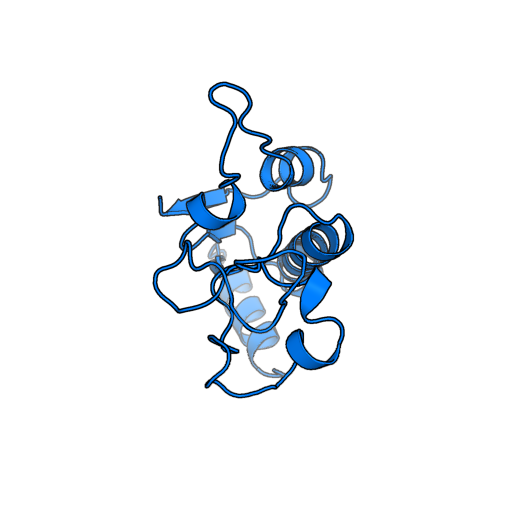A C 1
ATOM 972 O O . ALA A 1 117 ? -3.437 10.479 -6.228 1.00 68.75 117 ALA A O 1
ATOM 973 N N . VAL A 1 118 ? -1.307 10.019 -5.691 1.00 75.06 118 VAL A N 1
ATOM 974 C CA . VAL A 1 118 ? -1.623 9.160 -4.538 1.00 75.06 118 VAL A CA 1
ATOM 975 C C . VAL A 1 118 ? -2.261 9.975 -3.408 1.00 75.06 118 VAL A C 1
ATOM 977 O O . VAL A 1 118 ? -3.381 9.679 -3.001 1.00 75.06 118 VAL A O 1
ATOM 980 N N . PHE A 1 119 ? -1.573 11.005 -2.912 1.00 77.25 119 PHE A N 1
ATOM 981 C CA . PHE A 1 119 ? -2.009 11.815 -1.771 1.00 77.25 119 PHE A CA 1
ATOM 982 C C . PHE A 1 119 ? -3.224 12.694 -2.084 1.00 77.25 119 PHE A C 1
ATOM 984 O O . PHE A 1 119 ? -4.147 12.745 -1.282 1.00 77.25 119 PHE A O 1
ATOM 991 N N . ASP A 1 120 ? -3.305 13.293 -3.268 1.00 81.75 120 ASP A N 1
ATOM 992 C CA . ASP A 1 120 ? -4.485 13.983 -3.786 1.00 81.75 120 ASP A CA 1
ATOM 993 C C . ASP A 1 120 ? -5.690 13.050 -3.789 1.00 81.75 120 ASP A C 1
ATOM 995 O O . ASP A 1 120 ? -6.789 13.433 -3.384 1.00 81.75 120 ASP A O 1
ATOM 999 N N . ARG A 1 121 ? -5.497 11.797 -4.220 1.00 83.31 121 ARG A N 1
ATOM 1000 C CA . ARG A 1 121 ? -6.588 10.828 -4.251 1.00 83.31 121 ARG A CA 1
ATOM 1001 C C . ARG A 1 121 ? -6.969 10.338 -2.864 1.00 83.31 121 ARG A C 1
ATOM 1003 O O . ARG A 1 121 ? -8.156 10.133 -2.635 1.00 83.31 121 ARG A O 1
ATOM 1010 N N . ILE A 1 122 ? -6.003 10.207 -1.957 1.00 85.19 122 ILE A N 1
ATOM 1011 C CA . ILE A 1 122 ? -6.248 9.954 -0.535 1.00 85.19 122 ILE A CA 1
ATOM 1012 C C . ILE A 1 122 ? -7.053 11.110 0.081 1.00 85.19 122 ILE A C 1
ATOM 1014 O O . ILE A 1 122 ? -8.057 10.863 0.739 1.00 85.19 122 ILE A O 1
ATOM 1018 N N . HIS A 1 123 ? -6.686 12.365 -0.186 1.00 83.75 123 HIS A N 1
ATOM 1019 C CA . HIS A 1 123 ? -7.396 13.544 0.320 1.00 83.75 123 HIS A CA 1
ATOM 1020 C C . HIS A 1 123 ? -8.812 13.693 -0.253 1.00 83.75 123 HIS A C 1
ATOM 1022 O O . HIS A 1 123 ? -9.689 14.240 0.409 1.00 83.75 123 HIS A O 1
ATOM 1028 N N . GLN A 1 124 ? -9.052 13.204 -1.471 1.00 88.00 124 GLN A N 1
ATOM 1029 C CA . GLN A 1 124 ? -10.383 13.160 -2.089 1.00 88.00 124 GLN A CA 1
ATOM 1030 C C . GLN A 1 124 ? -11.227 11.960 -1.632 1.00 88.00 124 GLN A C 1
ATOM 1032 O O . GLN A 1 124 ? -12.402 11.864 -1.992 1.00 88.00 124 GLN A O 1
ATOM 1037 N N . ASP A 1 125 ? -10.643 11.015 -0.898 1.00 91.88 125 ASP A N 1
ATOM 1038 C CA . ASP A 1 125 ? -11.317 9.799 -0.472 1.00 91.88 125 ASP A CA 1
ATOM 1039 C C . ASP A 1 125 ? -12.168 10.049 0.774 1.00 91.88 125 ASP A C 1
ATOM 1041 O O . ASP A 1 125 ? -11.651 10.357 1.845 1.00 91.88 125 ASP A O 1
ATOM 1045 N N . SER A 1 126 ? -13.482 9.859 0.660 1.00 91.19 126 SER A N 1
ATOM 1046 C CA . SER A 1 126 ? -14.420 10.105 1.759 1.00 91.19 126 SER A CA 1
ATOM 1047 C C . SER A 1 126 ? -14.228 9.194 2.977 1.00 91.19 126 SER A C 1
ATOM 1049 O O . SER A 1 126 ? -14.797 9.478 4.024 1.00 91.19 126 SER A O 1
ATOM 1051 N N . VAL A 1 127 ? -13.489 8.090 2.850 1.00 91.94 127 VAL A N 1
ATOM 1052 C CA . VAL A 1 127 ? -13.183 7.182 3.965 1.00 91.94 127 VAL A CA 1
ATOM 1053 C C . VAL A 1 127 ? -11.832 7.530 4.583 1.00 91.94 127 VAL A C 1
ATOM 1055 O O . VAL A 1 127 ? -11.708 7.575 5.802 1.00 91.94 127 VAL A O 1
ATOM 1058 N N . ILE A 1 128 ? -10.821 7.792 3.751 1.00 90.56 128 ILE A N 1
ATOM 1059 C CA . ILE A 1 128 ? -9.434 7.961 4.213 1.00 90.56 128 ILE A CA 1
ATOM 1060 C C . ILE A 1 128 ? -9.170 9.393 4.710 1.00 90.56 128 ILE A C 1
ATOM 1062 O O . ILE A 1 128 ? -8.290 9.595 5.538 1.00 90.56 128 ILE A O 1
ATOM 1066 N N . TYR A 1 129 ? -9.938 10.406 4.289 1.00 84.94 129 TYR A N 1
ATOM 1067 C CA . TYR A 1 129 ? -9.665 11.792 4.707 1.00 84.94 129 TYR A CA 1
ATOM 1068 C C . TYR A 1 129 ? -9.754 12.030 6.231 1.00 84.94 129 TYR A C 1
ATOM 1070 O O . TYR A 1 129 ? -9.225 13.028 6.719 1.00 84.94 129 TYR A O 1
ATOM 1078 N N . CYS A 1 130 ? -10.435 11.149 6.972 1.00 79.31 130 CYS A N 1
ATOM 1079 C CA . CYS A 1 130 ? -10.635 11.267 8.418 1.00 79.31 130 CYS A CA 1
ATOM 1080 C C . CYS A 1 130 ? -9.464 10.751 9.266 1.00 79.31 130 CYS A C 1
ATOM 1082 O O . CYS A 1 130 ? -9.488 10.960 10.477 1.00 79.31 130 CYS A O 1
ATOM 1084 N N . VAL A 1 131 ? -8.482 10.064 8.672 1.00 87.56 131 VAL A N 1
ATOM 1085 C CA . VAL A 1 131 ? -7.395 9.409 9.418 1.00 87.56 131 VAL A CA 1
ATOM 1086 C C . VAL A 1 131 ? -6.116 10.245 9.413 1.00 87.56 131 VAL A C 1
ATOM 1088 O O . VAL A 1 131 ? -5.834 10.972 8.455 1.00 87.56 131 VAL A O 1
ATOM 1091 N N . LYS A 1 132 ? -5.308 10.155 10.474 1.00 88.06 132 LYS A N 1
ATOM 1092 C CA . LYS A 1 132 ? -3.998 10.812 10.523 1.00 88.06 132 LYS A CA 1
ATOM 1093 C C . LYS A 1 132 ? -3.009 9.993 9.697 1.00 88.06 132 LYS A C 1
ATOM 1095 O O . LYS A 1 132 ? -2.893 8.775 9.843 1.00 88.06 132 LYS A O 1
ATOM 1100 N N . LEU A 1 133 ? -2.272 10.690 8.835 1.00 85.12 133 LEU A N 1
ATOM 1101 C CA . LEU A 1 133 ? -1.239 10.100 7.989 1.00 85.12 133 LEU A CA 1
ATOM 1102 C C . LEU A 1 133 ? 0.126 10.614 8.437 1.00 85.12 133 LEU A C 1
ATOM 1104 O O . LEU A 1 133 ? 0.427 11.802 8.317 1.00 85.12 133 LEU A O 1
ATOM 1108 N N . LEU A 1 134 ? 0.946 9.710 8.956 1.00 84.94 134 LEU A N 1
ATOM 1109 C CA . LEU A 1 134 ? 2.348 9.953 9.265 1.00 84.94 134 LEU A CA 1
ATOM 1110 C C . LEU A 1 134 ? 3.197 9.428 8.106 1.00 84.94 134 LEU A C 1
ATOM 1112 O O . LEU A 1 134 ? 2.878 8.392 7.526 1.00 84.94 134 LEU A O 1
ATOM 1116 N N . VAL A 1 135 ? 4.274 10.129 7.763 1.00 80.69 135 VAL A N 1
ATOM 1117 C CA . VAL A 1 135 ? 5.132 9.776 6.623 1.00 80.69 135 VAL A CA 1
ATOM 1118 C C . VAL A 1 135 ? 6.596 9.718 7.036 1.00 80.69 135 VAL A C 1
ATOM 1120 O O . VAL A 1 135 ? 7.088 10.612 7.725 1.00 80.69 135 VAL A O 1
ATOM 1123 N N . GLU A 1 136 ? 7.283 8.667 6.601 1.00 72.00 136 GLU A N 1
ATOM 1124 C CA . GLU A 1 136 ? 8.743 8.594 6.576 1.00 72.00 136 GLU A CA 1
ATOM 1125 C C . GLU A 1 136 ? 9.246 9.054 5.198 1.00 72.00 136 GLU A C 1
ATOM 1127 O O . GLU A 1 136 ? 8.730 8.613 4.165 1.00 72.00 136 GLU A O 1
ATOM 1132 N N . LEU A 1 137 ? 10.199 9.995 5.196 1.00 65.56 137 LEU A N 1
ATOM 1133 C CA . LEU A 1 137 ? 10.772 10.628 4.002 1.00 65.56 137 LEU A CA 1
ATOM 1134 C C . LEU A 1 137 ? 12.183 10.119 3.721 1.00 65.56 137 LEU A C 1
ATOM 1136 O O . LEU A 1 137 ? 12.968 10.030 4.691 1.00 65.56 137 LEU A O 1
#

pLDDT: mean 83.57, std 13.3, range [38.75, 96.81]

Secondary structure (DSSP, 8-state):
-THHHHHHHHHHTTT---EEEE--SS-TT-STTS---SHHHHHHHHHB-BS-SS-TTSB--SSSSS--B-TTSHHHHHHHHHHHHHHHHTT---EEEETTTHHHH--SS-TT----HHHHHHHT-TTGGGS-EEE--

Foldseek 3Di:
DVVQLVVLVVCVVVVDAAEEEDELPDDQQAALVRDDDPCCVVPLPQQWAAPDPVDSRAGDDPPVRHTAGPLVDPVSLVVVVVVLLCCCPVRVHAAYEYDPVVSNQDDPDDPPDSCVVSVVVLCVDPRNVRHYYHYDD

Radius of gyration: 16.51 Å; chains: 1; bounding box: 31×37×51 Å